Protein AF-A0A4Z2EBH8-F1 (afdb_monomer_lite)

Secondary structure (DSSP, 8-state):
-PPPEEEEEES--SS--HHHHHHHTTTT--SEEEEEEESS--TTHHHHHHHHHHTT--EEEE-SHHHHHHHTTTHHHHHHHHHHHS-----EEPPPEE-TTGGGSS-TTPEE--EE-----

pLDDT: mean 80.27, std 12.06, range [44.44, 93.44]

Foldseek 3Di:
DDQAEDEAEEQADPALVVVVCCVPQPDPLRYAYEYEHEAPDCPHVVSSQSNRVVNQFYYDYHHDPVVCVVVVCVRLQSVCVVVVVPPDFDWDKDPWDDDPVCCVPPPVDDTDIDTDRSDND

Organism: NCBI:txid230148

Structure (mmCIF, N/CA/C/O backbone):
data_AF-A0A4Z2EBH8-F1
#
_entry.id   AF-A0A4Z2EBH8-F1
#
loop_
_atom_site.group_PDB
_atom_site.id
_atom_site.type_symbol
_atom_site.label_atom_id
_atom_site.label_alt_id
_atom_site.label_comp_id
_atom_site.label_asym_id
_atom_site.label_entity_id
_atom_site.label_seq_id
_atom_site.pdbx_PDB_ins_code
_atom_site.Cartn_x
_atom_site.Cartn_y
_atom_site.Cartn_z
_atom_site.occupancy
_atom_site.B_iso_or_equiv
_atom_site.auth_seq_id
_atom_site.auth_comp_id
_atom_site.auth_asym_id
_atom_site.auth_atom_id
_atom_site.pdbx_PDB_model_num
ATOM 1 N N . MET A 1 1 ? 11.383 -1.117 -15.842 1.00 55.16 1 MET A N 1
ATOM 2 C CA . MET A 1 1 ? 10.182 -1.855 -15.377 1.00 55.16 1 MET A CA 1
ATOM 3 C C . MET A 1 1 ? 9.520 -1.021 -14.292 1.00 55.16 1 MET A C 1
ATOM 5 O O . MET A 1 1 ? 1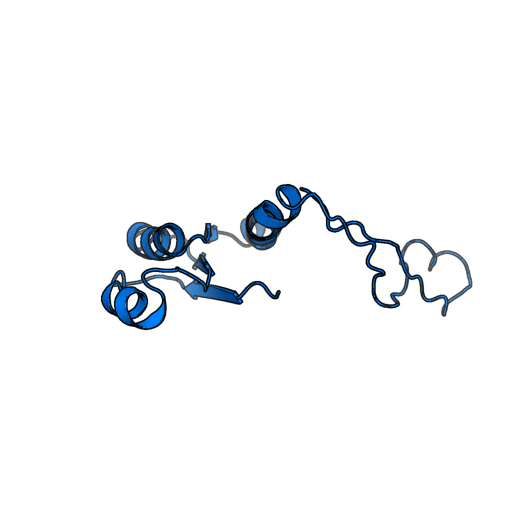0.245 -0.479 -13.471 1.00 55.16 1 MET A O 1
ATOM 9 N N . CYS A 1 2 ? 8.197 -0.857 -14.325 1.00 74.44 2 CYS A N 1
ATOM 10 C CA . CYS A 1 2 ? 7.460 -0.020 -13.372 1.00 74.44 2 CYS A CA 1
ATOM 11 C C . CYS A 1 2 ? 6.841 -0.888 -12.266 1.00 74.44 2 CYS A C 1
ATOM 13 O O . CYS A 1 2 ? 6.346 -1.979 -12.552 1.00 74.44 2 CYS A O 1
ATOM 15 N N . ASN A 1 3 ? 6.865 -0.411 -11.021 1.00 80.94 3 ASN A N 1
ATOM 16 C CA . ASN A 1 3 ? 6.192 -1.071 -9.905 1.00 80.94 3 ASN A CA 1
ATOM 17 C C . ASN A 1 3 ? 4.680 -0.836 -10.017 1.00 80.94 3 ASN A C 1
ATOM 19 O O . ASN A 1 3 ? 4.236 0.309 -10.022 1.00 80.94 3 ASN A O 1
ATOM 23 N N . GLN A 1 4 ? 3.887 -1.906 -10.078 1.00 88.31 4 GLN A N 1
ATOM 24 C CA . GLN A 1 4 ? 2.427 -1.812 -10.030 1.00 88.31 4 GLN A CA 1
ATOM 25 C C . GLN A 1 4 ? 1.956 -1.992 -8.587 1.00 88.31 4 GLN A C 1
ATOM 27 O O . GLN A 1 4 ? 2.284 -2.989 -7.938 1.00 88.31 4 GLN A O 1
ATOM 32 N N . ALA A 1 5 ? 1.199 -1.023 -8.081 1.00 91.38 5 ALA A N 1
ATOM 33 C CA . ALA A 1 5 ? 0.692 -1.041 -6.719 1.00 91.38 5 ALA A CA 1
ATOM 34 C C . ALA A 1 5 ? -0.723 -0.464 -6.632 1.00 91.38 5 ALA A C 1
ATOM 36 O O . ALA A 1 5 ? -1.086 0.429 -7.395 1.00 91.38 5 ALA A O 1
ATOM 37 N N . ILE A 1 6 ? -1.496 -0.972 -5.676 1.00 92.50 6 ILE A N 1
ATOM 38 C CA . ILE A 1 6 ? -2.819 -0.481 -5.294 1.00 92.50 6 ILE A CA 1
ATOM 39 C C . ILE A 1 6 ? -2.741 -0.056 -3.830 1.00 92.50 6 ILE A C 1
ATOM 41 O O . ILE A 1 6 ? -2.230 -0.801 -2.994 1.00 92.50 6 ILE A O 1
ATOM 45 N N . MET A 1 7 ? -3.249 1.136 -3.527 1.00 92.69 7 MET A N 1
ATOM 46 C CA . MET A 1 7 ? -3.388 1.643 -2.162 1.00 92.69 7 MET A CA 1
ATOM 47 C C . MET A 1 7 ? -4.873 1.664 -1.795 1.00 92.69 7 MET A C 1
ATOM 49 O O . MET A 1 7 ? -5.649 2.399 -2.401 1.00 92.69 7 MET A O 1
ATOM 53 N N . LEU A 1 8 ? -5.261 0.836 -0.826 1.00 91.31 8 LEU A N 1
ATOM 54 C CA . LEU A 1 8 ? -6.620 0.727 -0.303 1.00 91.31 8 LEU A CA 1
ATOM 55 C C . LEU A 1 8 ? -6.711 1.469 1.029 1.00 91.31 8 LEU A C 1
ATOM 57 O O . LEU A 1 8 ? -6.028 1.106 1.983 1.00 91.31 8 LEU A O 1
ATOM 61 N N . ILE A 1 9 ? -7.570 2.480 1.096 1.00 91.19 9 ILE A N 1
ATOM 62 C CA . ILE A 1 9 ? -7.836 3.259 2.306 1.00 91.19 9 ILE A CA 1
ATOM 63 C C . ILE A 1 9 ? -9.275 2.976 2.727 1.00 91.19 9 ILE A C 1
ATOM 65 O O . ILE A 1 9 ? -10.197 3.225 1.952 1.00 91.19 9 ILE A O 1
ATOM 69 N N . THR A 1 10 ? -9.469 2.418 3.919 1.00 90.81 10 THR A N 1
ATOM 70 C CA . THR A 1 10 ? -10.786 1.962 4.383 1.00 90.81 10 THR A CA 1
ATOM 71 C C . THR A 1 10 ? -10.891 2.018 5.903 1.00 90.81 10 THR A C 1
ATOM 73 O O . THR A 1 10 ? -9.881 1.930 6.590 1.00 90.81 10 THR A O 1
ATOM 76 N N . ASP A 1 11 ? -12.095 2.164 6.443 1.00 88.81 11 ASP A N 1
ATOM 77 C CA . ASP A 1 11 ? -12.406 2.034 7.870 1.00 88.81 11 ASP A CA 1
ATOM 78 C C . ASP A 1 11 ? -12.781 0.600 8.283 1.00 88.81 11 ASP A C 1
ATOM 80 O O . ASP A 1 11 ? -12.867 0.293 9.474 1.00 88.81 11 ASP A O 1
ATOM 84 N N . GLY A 1 12 ? -12.922 -0.311 7.315 1.00 83.06 12 GLY A N 1
ATOM 85 C CA . GLY A 1 12 ? -13.129 -1.728 7.576 1.00 83.06 12 GLY A CA 1
ATOM 86 C C . GLY A 1 12 ? -13.325 -2.583 6.325 1.00 83.06 12 GLY A C 1
ATOM 87 O O . GLY A 1 12 ? -13.841 -2.139 5.306 1.00 83.06 12 GLY A O 1
ATOM 88 N N . ALA A 1 13 ? -12.949 -3.857 6.424 1.00 81.56 13 ALA A N 1
ATOM 89 C CA . ALA A 1 13 ? -13.211 -4.880 5.417 1.00 81.56 13 ALA A CA 1
ATOM 90 C C . ALA A 1 13 ? -13.980 -6.036 6.065 1.00 81.56 13 ALA A C 1
ATOM 92 O O . ALA A 1 13 ? -13.428 -6.762 6.893 1.00 81.56 13 ALA A O 1
ATOM 93 N N . MET A 1 14 ? -15.257 -6.193 5.702 1.00 79.50 14 MET A N 1
ATOM 94 C CA . MET A 1 14 ? -16.114 -7.254 6.250 1.00 79.50 14 MET A CA 1
ATOM 95 C C . MET A 1 14 ? -15.617 -8.657 5.870 1.00 79.50 14 MET A C 1
ATOM 97 O O . MET A 1 14 ? -15.781 -9.590 6.648 1.00 79.50 14 MET A O 1
ATOM 101 N N . GLU A 1 15 ? -14.952 -8.782 4.719 1.00 84.44 15 GLU A N 1
ATOM 102 C CA . GLU A 1 15 ? -14.409 -10.026 4.169 1.00 84.44 15 GLU A CA 1
ATOM 103 C C . GLU A 1 15 ? -12.954 -9.821 3.708 1.00 84.44 15 GLU A C 1
ATOM 105 O O . GLU A 1 15 ? -12.459 -8.692 3.631 1.00 84.44 15 GLU A O 1
ATOM 110 N N . ASP A 1 16 ? -12.249 -10.916 3.443 1.00 80.88 16 ASP A N 1
ATOM 111 C CA 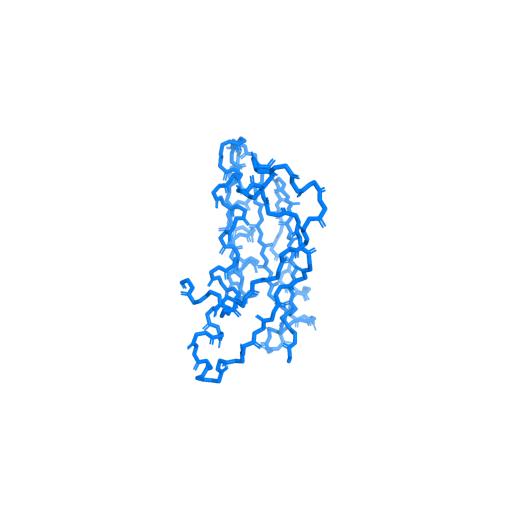. ASP A 1 16 ? -10.851 -10.974 2.995 1.00 80.88 16 ASP A CA 1
ATOM 112 C C . ASP A 1 16 ? -10.692 -10.940 1.462 1.00 80.88 16 ASP A C 1
ATOM 114 O O . ASP A 1 16 ? -9.585 -10.718 0.964 1.00 80.88 16 ASP A O 1
ATOM 118 N N . PHE A 1 17 ? -11.795 -11.078 0.715 1.00 87.69 17 PHE A N 1
ATOM 119 C CA . PHE A 1 17 ? -11.858 -10.992 -0.752 1.00 87.69 17 PHE A CA 1
ATOM 120 C C . PHE A 1 17 ? -10.837 -11.896 -1.471 1.00 87.69 17 PHE A C 1
ATOM 122 O O . PHE A 1 17 ? -10.341 -11.551 -2.548 1.00 87.69 17 PHE A O 1
ATOM 129 N N . GLU A 1 18 ? -10.519 -13.055 -0.888 1.00 88.25 18 GLU A N 1
ATOM 130 C CA . GLU A 1 18 ? -9.498 -13.984 -1.391 1.00 88.25 18 GLU A CA 1
ATOM 131 C C . GLU A 1 18 ? -9.716 -14.361 -2.862 1.00 88.25 18 GLU A C 1
ATOM 133 O O . GLU A 1 18 ? -8.790 -14.250 -3.667 1.00 88.25 18 GLU A O 1
ATOM 138 N N . SER A 1 19 ? -10.955 -14.691 -3.234 1.00 90.75 19 SER A N 1
ATOM 139 C CA . SER A 1 19 ? -11.329 -15.117 -4.590 1.00 90.75 19 SER A CA 1
ATOM 140 C C . SER A 1 19 ? -10.939 -14.113 -5.679 1.00 90.75 19 SER A C 1
ATOM 142 O O . SER A 1 19 ? -10.510 -14.503 -6.763 1.00 90.75 19 SER A O 1
ATOM 144 N N . VAL A 1 20 ? -11.019 -12.812 -5.385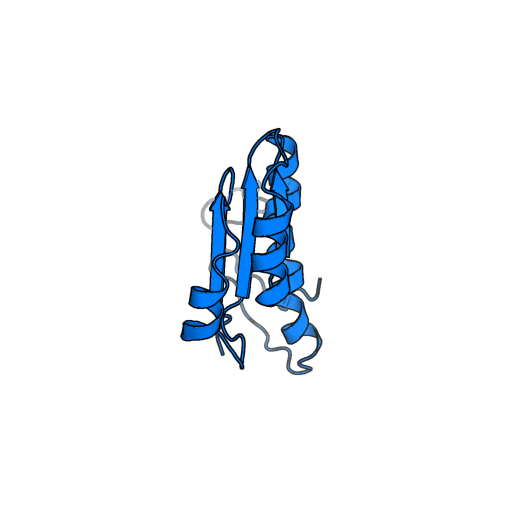 1.00 90.88 20 VAL A N 1
ATOM 145 C CA . VAL A 1 20 ? -10.643 -11.750 -6.329 1.00 90.88 20 VAL A CA 1
ATOM 146 C C . VAL A 1 20 ? -9.127 -11.729 -6.534 1.00 90.88 20 VAL A C 1
ATOM 148 O O . VAL A 1 20 ? -8.639 -11.583 -7.656 1.00 90.88 20 VAL A O 1
ATOM 151 N N . PHE A 1 21 ? -8.348 -11.888 -5.464 1.00 91.31 21 PHE A N 1
ATOM 152 C CA . PHE A 1 21 ? -6.888 -11.898 -5.572 1.00 91.31 21 PHE A CA 1
ATOM 153 C C . PHE A 1 21 ? -6.362 -13.181 -6.217 1.00 91.31 21 PHE A C 1
ATOM 155 O O . PHE A 1 21 ? -5.349 -13.126 -6.924 1.00 91.31 21 PHE A O 1
ATOM 162 N N . GLU A 1 22 ? -7.054 -14.302 -6.020 1.00 90.50 22 GLU A N 1
ATOM 163 C CA . GLU A 1 22 ? -6.766 -15.560 -6.707 1.00 90.50 22 GLU A CA 1
ATOM 164 C C . GLU A 1 22 ? -6.971 -15.454 -8.220 1.00 90.50 22 GLU A C 1
ATOM 166 O O . GLU A 1 22 ? -6.102 -15.883 -8.977 1.00 90.50 22 GLU A O 1
ATOM 171 N N . GLU A 1 23 ? -8.059 -14.825 -8.670 1.00 92.25 23 GLU A N 1
ATOM 172 C CA . GLU A 1 23 ? -8.349 -14.669 -10.099 1.00 92.25 23 GLU A CA 1
ATOM 173 C C . GLU A 1 23 ? -7.375 -13.706 -10.800 1.00 92.25 23 GLU A C 1
ATOM 175 O O . GLU A 1 23 ? -6.884 -14.000 -11.893 1.00 92.25 23 GLU A O 1
ATOM 180 N N . PHE A 1 24 ? -7.076 -12.555 -10.184 1.00 89.69 24 PHE A N 1
ATOM 181 C CA . PHE A 1 24 ? -6.396 -11.456 -10.886 1.00 89.69 24 PHE A CA 1
ATOM 182 C C . PHE A 1 24 ? -4.900 -11.308 -10.585 1.00 89.69 24 PHE A C 1
ATOM 184 O O . PHE A 1 24 ? -4.172 -10.746 -11.409 1.00 89.69 24 PHE A O 1
ATOM 191 N N . ASN A 1 25 ? -4.418 -11.760 -9.422 1.00 90.38 25 ASN A N 1
ATOM 192 C CA . ASN A 1 25 ? -3.035 -11.503 -8.993 1.00 90.38 25 ASN A CA 1
ATOM 193 C C . ASN A 1 25 ? -2.221 -12.777 -8.719 1.00 90.38 25 ASN A C 1
ATOM 195 O O . ASN A 1 25 ? -0.988 -12.723 -8.717 1.00 90.38 25 ASN A O 1
ATOM 199 N N . TRP A 1 26 ? -2.858 -13.925 -8.508 1.00 88.94 26 TRP A N 1
ATOM 200 C CA . TRP A 1 26 ? -2.178 -15.200 -8.275 1.00 88.94 26 TRP A CA 1
ATOM 201 C C . TRP A 1 26 ? -1.778 -15.872 -9.605 1.00 88.94 26 TRP A C 1
ATOM 203 O O . TRP A 1 26 ? -2.489 -15.713 -10.596 1.00 88.94 26 TRP A O 1
ATOM 213 N N . PRO A 1 27 ? -0.647 -16.608 -9.699 1.00 88.25 27 PRO A N 1
ATOM 214 C CA . PRO A 1 27 ? 0.379 -16.896 -8.680 1.00 88.25 27 PRO A CA 1
ATOM 215 C C . PRO A 1 27 ? 1.497 -15.858 -8.553 1.00 88.25 27 PRO A C 1
ATOM 217 O O . PRO A 1 27 ? 2.185 -15.816 -7.532 1.00 88.25 27 PRO A O 1
ATOM 220 N N . GLU A 1 28 ? 1.725 -15.038 -9.579 1.00 87.25 28 GLU A N 1
ATOM 221 C CA . GLU A 1 28 ? 2.935 -14.206 -9.657 1.00 87.25 28 GLU A CA 1
ATOM 222 C C . GLU A 1 28 ? 2.938 -13.042 -8.653 1.00 87.25 28 GLU A C 1
ATOM 224 O O . GLU A 1 28 ? 4.007 -12.588 -8.216 1.00 87.25 28 GLU A O 1
ATOM 229 N N . ARG A 1 29 ? 1.749 -12.578 -8.244 1.00 90.06 29 ARG A N 1
ATOM 230 C CA . ARG A 1 29 ? 1.534 -11.433 -7.346 1.00 90.06 29 ARG A CA 1
ATOM 231 C C . ARG A 1 29 ? 2.305 -10.219 -7.850 1.00 90.06 29 ARG A C 1
ATOM 233 O O . ARG A 1 29 ? 3.221 -9.725 -7.183 1.00 90.06 29 ARG A O 1
ATOM 240 N N . ARG A 1 30 ? 2.005 -9.833 -9.095 1.00 88.12 30 ARG A N 1
ATOM 241 C CA . ARG A 1 30 ? 2.675 -8.735 -9.810 1.00 88.12 30 ARG A CA 1
ATOM 242 C C . ARG A 1 30 ? 2.282 -7.378 -9.238 1.00 88.12 30 ARG A C 1
ATOM 244 O O . ARG A 1 30 ? 3.124 -6.486 -9.171 1.00 88.12 30 ARG A O 1
ATOM 251 N N . VAL A 1 31 ? 1.033 -7.246 -8.796 1.00 91.50 31 VAL A N 1
ATOM 252 C CA . VAL A 1 31 ? 0.512 -6.022 -8.186 1.00 91.50 31 VAL A CA 1
ATOM 253 C C . VAL A 1 31 ? 0.676 -6.099 -6.673 1.00 91.50 31 VAL A C 1
ATOM 255 O O . VAL A 1 31 ? 0.261 -7.078 -6.050 1.00 91.50 31 VAL A O 1
ATOM 258 N N . ARG A 1 32 ? 1.277 -5.065 -6.076 1.00 92.62 32 ARG A N 1
ATOM 259 C CA . ARG A 1 32 ? 1.402 -4.940 -4.616 1.00 92.62 32 ARG A CA 1
ATOM 260 C C . ARG A 1 32 ? 0.192 -4.236 -4.028 1.00 92.62 32 ARG A C 1
ATOM 262 O O . ARG A 1 32 ? -0.221 -3.215 -4.567 1.00 92.62 32 ARG A O 1
ATOM 269 N N . VAL A 1 33 ? -0.350 -4.732 -2.920 1.00 92.62 33 VAL A N 1
ATOM 270 C CA . VAL A 1 33 ? -1.539 -4.129 -2.293 1.00 92.62 33 VAL A CA 1
ATOM 271 C C . VAL A 1 33 ? -1.191 -3.588 -0.916 1.00 92.62 33 VAL A C 1
ATOM 273 O O . VAL A 1 33 ? -0.823 -4.340 -0.019 1.00 92.62 33 VAL A O 1
ATOM 276 N N . PHE A 1 34 ? -1.303 -2.277 -0.756 1.00 93.44 34 PHE A N 1
ATOM 277 C CA . PHE A 1 34 ? -1.095 -1.571 0.501 1.00 93.44 34 PHE A CA 1
ATOM 278 C C . PHE A 1 34 ? -2.448 -1.243 1.117 1.00 93.44 34 PHE A C 1
ATOM 280 O O . PHE A 1 34 ? -3.323 -0.734 0.420 1.00 93.44 34 PHE A O 1
ATOM 287 N N . THR A 1 35 ? -2.628 -1.523 2.403 1.00 92.69 35 THR A N 1
ATOM 288 C CA . THR A 1 35 ? -3.911 -1.318 3.090 1.00 92.69 35 THR A CA 1
ATOM 289 C C . THR A 1 35 ? -3.741 -0.377 4.274 1.00 92.69 35 THR A C 1
ATOM 291 O O . THR A 1 35 ? -2.915 -0.631 5.154 1.00 92.69 35 THR A O 1
ATOM 294 N N . TYR A 1 36 ? -4.561 0.667 4.310 1.00 91.62 36 TYR A N 1
ATOM 295 C CA . TYR A 1 36 ? -4.619 1.676 5.358 1.00 91.62 36 TYR A CA 1
ATOM 296 C C . TYR A 1 36 ? -5.972 1.563 6.051 1.00 91.62 36 TYR A C 1
ATOM 298 O O . TYR A 1 36 ? -6.996 1.927 5.467 1.00 91.62 36 TYR A O 1
ATOM 306 N N . LEU A 1 37 ? -5.973 1.042 7.277 1.00 91.12 37 LEU A N 1
ATOM 307 C CA . LEU A 1 37 ? -7.174 1.004 8.103 1.00 91.12 37 LEU A CA 1
ATOM 308 C C . LEU A 1 37 ? -7.295 2.332 8.856 1.00 91.12 37 LEU A C 1
ATOM 310 O O . LEU A 1 37 ? -6.414 2.656 9.649 1.00 91.12 37 LEU A O 1
ATOM 314 N N . ILE A 1 38 ? -8.354 3.100 8.617 1.00 89.88 38 ILE A N 1
ATOM 315 C CA . ILE A 1 38 ? -8.608 4.381 9.285 1.00 89.88 38 ILE A CA 1
ATOM 316 C C . ILE A 1 38 ? -9.693 4.202 10.336 1.00 89.88 38 ILE A C 1
ATOM 318 O O . ILE A 1 38 ? -10.788 3.745 10.040 1.00 89.88 38 ILE A O 1
ATOM 322 N N . GLY A 1 39 ? -9.430 4.655 11.554 1.00 87.38 39 GLY A N 1
ATOM 323 C CA . GLY A 1 39 ? -10.445 4.700 12.600 1.00 87.38 39 GLY A CA 1
ATOM 324 C C . GLY A 1 39 ? -9.931 4.169 13.921 1.00 87.38 39 GLY A C 1
ATOM 325 O O . GLY A 1 39 ? -8.849 3.603 14.018 1.00 87.38 39 GLY A O 1
ATOM 326 N N . ARG A 1 40 ? -10.713 4.378 14.977 1.00 83.44 40 ARG A N 1
ATOM 327 C CA . ARG A 1 40 ? -10.329 3.968 16.336 1.00 83.44 40 ARG A CA 1
ATOM 328 C C . ARG A 1 40 ? -10.571 2.483 16.593 1.00 83.44 40 ARG A C 1
ATOM 330 O O . ARG A 1 40 ? -9.976 1.921 17.506 1.00 83.44 40 ARG A O 1
ATOM 337 N N . GLU A 1 41 ? -11.445 1.864 15.808 1.00 82.75 41 GLU A N 1
ATOM 338 C CA . GLU A 1 41 ? -11.778 0.452 15.941 1.00 82.75 41 GLU A CA 1
ATOM 339 C C . GLU A 1 41 ? -10.898 -0.408 15.030 1.00 82.75 41 GLU A C 1
ATOM 341 O O . GLU A 1 41 ? -10.648 -0.071 13.877 1.00 82.75 41 GLU A O 1
ATOM 346 N N . MET A 1 42 ? -10.424 -1.535 15.565 1.00 83.12 42 MET A N 1
ATOM 347 C CA . MET A 1 42 ? -9.554 -2.495 14.867 1.00 83.12 42 MET A CA 1
ATOM 348 C C . MET A 1 42 ? -10.272 -3.814 14.562 1.00 83.12 42 MET A C 1
ATOM 350 O O . MET A 1 42 ? -9.635 -4.839 14.326 1.00 83.12 42 MET A O 1
ATOM 354 N N . THR A 1 43 ? -11.603 -3.808 14.573 1.00 84.31 43 THR A N 1
ATOM 355 C CA . THR A 1 43 ? -12.444 -4.993 14.342 1.00 84.31 43 THR A CA 1
ATOM 356 C C . THR A 1 43 ? -12.132 -5.676 13.008 1.00 84.31 43 THR A C 1
ATOM 358 O O . THR A 1 43 ? -12.144 -6.901 12.929 1.00 84.31 43 THR A O 1
ATOM 361 N N . PHE A 1 44 ? -11.743 -4.902 11.994 1.00 84.69 44 PHE A N 1
ATOM 362 C CA . PHE A 1 44 ? -11.424 -5.385 10.647 1.00 84.69 44 PHE A CA 1
ATOM 363 C C . PHE A 1 44 ? -9.921 -5.388 10.314 1.00 84.69 44 PHE A C 1
ATOM 365 O O . PHE A 1 44 ? -9.532 -5.556 9.151 1.00 84.69 44 PHE A O 1
ATOM 372 N N . ALA A 1 45 ? -9.058 -5.207 11.319 1.00 88.00 45 ALA A N 1
ATOM 373 C CA . ALA A 1 45 ? -7.605 -5.172 11.140 1.00 88.00 45 ALA A CA 1
ATOM 374 C C . ALA A 1 45 ? -7.053 -6.492 10.597 1.00 88.00 45 ALA A C 1
ATOM 376 O O . ALA A 1 45 ? -6.106 -6.499 9.816 1.00 88.00 45 ALA A O 1
ATOM 377 N N . GLN A 1 46 ? -7.655 -7.619 10.980 1.00 90.88 46 GLN A N 1
ATOM 378 C CA . GLN A 1 46 ? -7.181 -8.929 10.549 1.00 90.88 46 GLN A CA 1
ATOM 379 C C . GLN A 1 46 ? -7.364 -9.133 9.038 1.00 90.88 46 GLN A C 1
ATOM 381 O O . GLN A 1 46 ? -6.423 -9.551 8.364 1.00 90.88 46 GLN A O 1
ATOM 386 N N . ASN A 1 47 ? -8.534 -8.781 8.501 1.00 90.44 47 ASN A N 1
ATOM 387 C CA . ASN A 1 47 ? -8.866 -8.970 7.087 1.00 90.44 47 ASN A CA 1
ATOM 388 C C . ASN A 1 47 ? -8.030 -8.038 6.203 1.00 90.44 47 ASN A C 1
ATOM 390 O O . ASN A 1 47 ? -7.389 -8.472 5.248 1.00 90.44 47 ASN A O 1
ATOM 394 N N . THR A 1 48 ? -7.952 -6.758 6.571 1.00 90.81 48 THR A N 1
ATOM 395 C CA . THR A 1 48 ? -7.125 -5.772 5.853 1.00 90.81 48 THR A CA 1
ATOM 396 C C . THR A 1 48 ? -5.641 -6.137 5.885 1.00 90.81 48 THR A C 1
ATOM 398 O O . THR A 1 48 ? -4.967 -6.087 4.855 1.00 90.81 48 THR A O 1
ATOM 401 N N . LYS A 1 49 ? -5.132 -6.605 7.030 1.00 92.19 49 LYS A N 1
ATOM 402 C CA . LYS A 1 49 ? -3.760 -7.112 7.138 1.00 92.19 49 LYS A CA 1
ATOM 403 C C . LYS A 1 49 ? -3.521 -8.332 6.251 1.00 92.19 49 LYS A C 1
ATOM 405 O O . LYS A 1 49 ? -2.472 -8.414 5.610 1.00 92.19 49 LYS A O 1
ATOM 410 N N . TRP A 1 50 ? -4.472 -9.263 6.194 1.00 91.94 50 TRP A N 1
ATOM 411 C CA . TRP A 1 50 ? -4.368 -10.446 5.342 1.00 91.94 50 TRP A CA 1
ATOM 412 C C . TRP A 1 50 ? -4.228 -10.064 3.862 1.00 91.94 50 TRP A C 1
ATOM 414 O O . TRP A 1 50 ? -3.307 -10.542 3.192 1.00 91.94 50 TRP A O 1
ATOM 424 N N . ILE A 1 51 ? -5.042 -9.111 3.392 1.00 92.44 51 ILE A N 1
ATOM 425 C CA . ILE A 1 51 ? -4.998 -8.593 2.016 1.00 92.44 51 ILE A CA 1
ATOM 426 C C . ILE A 1 51 ? -3.603 -8.050 1.668 1.00 92.44 51 ILE A C 1
ATOM 428 O O . ILE A 1 51 ? -3.038 -8.410 0.630 1.00 92.44 51 ILE A O 1
ATOM 432 N N . ALA A 1 52 ? -3.010 -7.222 2.534 1.00 92.44 52 ALA A N 1
ATOM 433 C CA . ALA A 1 52 ? -1.679 -6.667 2.285 1.00 92.44 52 ALA A CA 1
ATOM 434 C C . ALA A 1 52 ? -0.570 -7.729 2.327 1.00 92.44 52 ALA A C 1
ATOM 436 O O . ALA A 1 52 ? 0.301 -7.764 1.448 1.00 92.44 52 ALA A O 1
ATOM 437 N N . CYS A 1 53 ? -0.598 -8.615 3.327 1.00 91.38 53 CYS A N 1
ATOM 438 C CA . CYS A 1 53 ? 0.418 -9.652 3.495 1.00 91.38 53 CYS A CA 1
ATOM 439 C C . CYS A 1 53 ? 0.432 -10.641 2.323 1.00 91.38 53 CYS A C 1
ATOM 441 O O . CYS A 1 53 ? 1.510 -10.997 1.837 1.00 91.38 53 CYS A O 1
ATOM 443 N N . ASN A 1 54 ? -0.737 -11.056 1.827 1.00 92.62 54 ASN A N 1
ATOM 444 C CA . ASN A 1 54 ? -0.802 -12.033 0.742 1.00 92.62 54 ASN A CA 1
ATOM 445 C C . ASN A 1 54 ? -0.321 -11.446 -0.602 1.00 92.62 54 ASN A C 1
ATOM 447 O O . ASN A 1 54 ? 0.236 -12.164 -1.434 1.00 92.62 54 ASN A O 1
ATOM 451 N N . ASN A 1 55 ? -0.425 -10.126 -0.779 1.00 92.38 55 ASN A N 1
ATOM 452 C CA . ASN A 1 55 ? -0.091 -9.418 -2.016 1.00 92.38 55 ASN A CA 1
ATOM 453 C C . ASN A 1 55 ? 1.240 -8.637 -1.961 1.00 92.38 55 ASN A C 1
ATOM 455 O O . ASN A 1 55 ? 1.392 -7.636 -2.658 1.00 92.38 55 ASN A O 1
ATOM 459 N N . LYS A 1 56 ? 2.227 -9.065 -1.156 1.00 90.56 56 LYS A N 1
ATOM 460 C CA . LYS A 1 56 ? 3.571 -8.434 -1.072 1.00 90.56 56 LYS A CA 1
ATOM 461 C C . LYS A 1 56 ? 3.540 -6.916 -0.781 1.00 90.56 56 LYS A C 1
ATOM 463 O O . LYS A 1 56 ? 4.416 -6.182 -1.250 1.00 90.56 56 LYS A O 1
ATOM 468 N N . GLY A 1 57 ? 2.529 -6.439 -0.060 1.00 91.38 57 GLY A N 1
ATOM 469 C CA . GLY A 1 57 ? 2.401 -5.035 0.320 1.00 91.38 57 GLY A CA 1
ATOM 470 C C . GLY A 1 57 ? 2.650 -4.797 1.805 1.00 91.38 57 GLY A C 1
ATOM 471 O O . GLY A 1 57 ? 3.420 -5.520 2.439 1.00 91.38 57 GLY A O 1
ATOM 472 N N . PHE A 1 58 ? 2.019 -3.757 2.347 1.00 91.81 58 PHE A N 1
ATOM 473 C CA . PHE A 1 58 ? 2.160 -3.350 3.745 1.00 91.81 58 PHE A CA 1
ATOM 474 C C . PHE A 1 58 ? 0.828 -2.873 4.320 1.00 91.81 58 PHE A C 1
ATOM 476 O O . PHE A 1 58 ? 0.007 -2.290 3.610 1.00 91.81 58 PHE A O 1
ATOM 483 N N . TYR A 1 59 ? 0.631 -3.163 5.603 1.00 91.62 59 TYR A N 1
ATOM 484 C CA . TYR A 1 59 ? -0.553 -2.800 6.369 1.00 91.62 59 TYR A CA 1
ATOM 485 C C . TYR A 1 59 ? -0.178 -1.745 7.401 1.00 91.62 59 TYR A C 1
ATOM 487 O O . TYR A 1 59 ? 0.784 -1.936 8.147 1.00 91.62 59 TYR A O 1
ATOM 495 N N . THR A 1 60 ? -0.972 -0.683 7.487 1.00 90.56 60 THR A N 1
ATOM 496 C CA . THR A 1 60 ? -0.883 0.285 8.579 1.00 90.56 60 THR A CA 1
ATOM 497 C C . THR A 1 60 ? -2.268 0.661 9.089 1.00 90.56 60 THR A C 1
ATOM 499 O O . THR A 1 60 ? -3.262 0.628 8.357 1.00 90.56 60 THR A O 1
ATOM 502 N N . HIS A 1 61 ? -2.321 1.007 10.369 1.00 89.88 61 HIS A N 1
ATOM 503 C CA . HIS A 1 61 ? -3.518 1.468 11.051 1.00 89.88 61 HIS A CA 1
ATOM 504 C C . HIS A 1 61 ? -3.328 2.924 11.450 1.00 89.88 61 HIS A C 1
ATOM 506 O O . HIS A 1 61 ? -2.359 3.273 12.118 1.00 89.88 61 HIS A O 1
ATOM 512 N N . ILE A 1 62 ? -4.263 3.767 11.035 1.00 89.50 62 ILE A N 1
ATOM 513 C CA . ILE A 1 62 ? -4.256 5.200 11.289 1.00 89.50 62 ILE A CA 1
ATOM 514 C C . ILE A 1 62 ? -5.419 5.499 12.232 1.00 89.50 62 ILE A C 1
ATOM 516 O O . ILE A 1 62 ? -6.583 5.561 11.826 1.00 89.50 62 ILE A O 1
ATOM 520 N N . SER A 1 63 ? -5.094 5.694 13.509 1.00 86.31 63 SER A N 1
ATOM 521 C CA . SER A 1 63 ? -6.074 6.067 14.535 1.00 86.31 63 SER A CA 1
ATOM 522 C C . SER A 1 63 ? -6.235 7.579 14.653 1.00 86.31 63 SER A C 1
ATOM 524 O O . SER A 1 63 ? -7.327 8.076 14.950 1.00 86.31 63 SER A O 1
ATOM 526 N N . THR A 1 64 ? -5.141 8.318 14.460 1.00 84.06 64 THR A N 1
ATOM 527 C CA . THR A 1 64 ? -5.073 9.762 14.685 1.00 84.06 64 THR A CA 1
ATOM 528 C C . THR A 1 64 ? -4.406 10.492 13.521 1.00 84.06 64 THR A C 1
ATOM 530 O O . THR A 1 64 ? -3.704 9.900 12.707 1.00 84.06 64 THR A O 1
ATOM 533 N N . LEU A 1 65 ? -4.612 11.811 13.443 1.00 78.12 65 LEU A N 1
ATOM 534 C CA . LEU A 1 65 ? -3.988 12.647 12.412 1.00 78.12 65 LEU A CA 1
ATOM 535 C C . LEU A 1 65 ? -2.456 12.700 12.546 1.00 78.12 65 LEU A C 1
ATOM 537 O O . LEU A 1 65 ? -1.768 12.869 11.545 1.00 78.12 65 LEU A O 1
ATOM 541 N N . ALA A 1 66 ? -1.929 12.539 13.763 1.00 78.06 66 ALA A N 1
ATOM 542 C CA . ALA A 1 66 ? -0.489 12.489 14.004 1.00 78.06 66 ALA A CA 1
ATOM 543 C C . ALA A 1 66 ? 0.146 11.250 13.350 1.00 78.06 66 ALA A C 1
ATOM 545 O O . ALA A 1 66 ? 1.197 11.356 12.726 1.00 78.06 66 ALA A O 1
ATOM 546 N N . ASP A 1 67 ? -0.553 10.112 13.385 1.00 76.31 67 ASP A N 1
ATOM 547 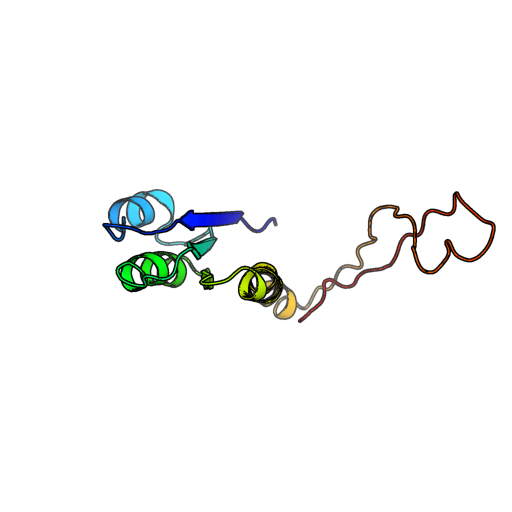C CA . ASP A 1 67 ? -0.075 8.850 12.810 1.00 76.31 67 ASP A CA 1
ATOM 548 C C . ASP A 1 67 ? 0.072 8.919 11.281 1.00 76.31 67 ASP A C 1
ATOM 550 O O . ASP A 1 67 ? 0.847 8.164 10.698 1.00 76.31 67 ASP A O 1
ATOM 554 N N . VAL A 1 68 ? -0.653 9.822 10.610 1.00 79.19 68 VAL A N 1
ATOM 555 C CA . VAL A 1 68 ? -0.634 9.957 9.145 1.00 79.19 68 VAL A CA 1
ATOM 556 C C . VAL A 1 68 ? 0.754 10.349 8.636 1.00 79.19 68 VAL A C 1
ATOM 558 O O . VAL A 1 68 ? 1.209 9.799 7.635 1.00 79.19 68 VAL A O 1
ATOM 561 N N . GLN A 1 69 ? 1.431 11.289 9.302 1.00 72.69 69 GLN A N 1
ATOM 562 C CA . GLN A 1 69 ? 2.693 11.848 8.800 1.00 72.69 69 GLN A CA 1
ATOM 563 C C . GLN A 1 69 ? 3.812 10.804 8.743 1.00 72.69 69 GLN A C 1
ATOM 565 O O . GLN A 1 69 ? 4.612 10.823 7.810 1.00 72.69 69 GLN A O 1
ATOM 570 N N . GLU A 1 70 ? 3.836 9.878 9.699 1.00 69.81 70 GLU A N 1
ATOM 571 C CA . GLU A 1 70 ? 4.845 8.819 9.769 1.00 69.81 70 GLU A CA 1
ATOM 572 C C . GLU A 1 70 ? 4.427 7.601 8.932 1.00 69.81 70 GLU A C 1
ATOM 574 O O . GLU A 1 70 ? 5.197 7.112 8.107 1.00 69.81 70 GLU A O 1
ATOM 579 N N . ASN A 1 71 ? 3.171 7.155 9.040 1.00 72.25 71 ASN A N 1
ATOM 580 C CA . ASN A 1 71 ? 2.732 5.902 8.418 1.00 72.25 71 ASN A CA 1
ATOM 581 C C . ASN A 1 71 ? 2.498 5.986 6.903 1.00 72.25 71 ASN A C 1
ATOM 583 O O . ASN A 1 71 ? 2.545 4.962 6.216 1.00 72.25 71 ASN A O 1
ATOM 587 N N . VAL A 1 72 ? 2.231 7.177 6.354 1.00 74.81 72 VAL A N 1
ATOM 588 C CA . VAL A 1 72 ? 1.998 7.325 4.908 1.00 74.81 72 VAL A CA 1
ATOM 589 C C . VAL A 1 72 ? 3.292 7.184 4.112 1.00 74.81 72 VAL A C 1
ATOM 591 O O . VAL A 1 72 ? 3.222 6.780 2.960 1.00 74.81 72 VAL A O 1
ATOM 594 N N . MET A 1 73 ? 4.467 7.441 4.689 1.00 73.75 73 MET A N 1
ATOM 595 C CA . MET A 1 73 ? 5.734 7.360 3.946 1.00 73.75 73 MET A CA 1
ATOM 596 C C . MET A 1 73 ? 6.340 5.948 3.910 1.00 73.75 73 MET A C 1
ATOM 598 O O . MET A 1 73 ? 7.183 5.661 3.060 1.00 73.75 73 MET A O 1
ATOM 602 N N . GLU A 1 74 ? 5.859 5.032 4.750 1.00 77.56 74 GLU A N 1
ATOM 603 C CA . GLU A 1 74 ? 6.430 3.688 4.921 1.00 77.56 74 GLU A CA 1
ATOM 604 C C . GLU A 1 74 ? 6.353 2.794 3.669 1.00 77.56 74 GLU A C 1
ATOM 606 O O . GLU A 1 74 ? 7.186 1.903 3.474 1.00 77.56 74 GLU A O 1
ATOM 611 N N . TYR A 1 75 ? 5.407 3.039 2.751 1.00 79.44 75 TYR A N 1
ATOM 612 C CA . TYR A 1 75 ? 5.323 2.252 1.510 1.00 79.44 75 TYR A CA 1
ATOM 613 C C . TYR A 1 75 ? 6.594 2.380 0.652 1.00 79.44 75 TYR A C 1
ATOM 615 O O . TYR A 1 75 ? 6.929 1.449 -0.092 1.00 79.44 75 TYR A O 1
ATOM 623 N N . LEU A 1 76 ? 7.332 3.493 0.776 1.00 81.44 76 LEU A N 1
ATOM 624 C CA . LEU A 1 76 ? 8.586 3.711 0.056 1.00 81.44 76 LEU A CA 1
ATOM 625 C C . LEU A 1 76 ? 9.642 2.672 0.434 1.00 81.44 76 LEU A C 1
ATOM 627 O O . LEU A 1 76 ? 10.285 2.134 -0.466 1.00 81.44 76 LEU A O 1
ATOM 631 N N . HIS A 1 77 ? 9.758 2.303 1.714 1.00 80.94 77 HIS A N 1
ATOM 632 C CA . HIS A 1 77 ? 10.694 1.263 2.164 1.00 80.94 77 HIS A CA 1
ATOM 633 C C . HIS A 1 77 ? 10.386 -0.106 1.553 1.00 80.94 77 HIS A C 1
ATOM 635 O O . HIS A 1 77 ? 11.272 -0.933 1.347 1.00 80.94 77 HIS A O 1
ATOM 641 N N . VAL A 1 78 ? 9.119 -0.385 1.252 1.00 82.31 78 VAL A N 1
ATOM 642 C CA . VAL A 1 78 ? 8.709 -1.650 0.628 1.00 82.31 78 VAL A CA 1
ATOM 643 C C . VAL A 1 78 ? 8.995 -1.632 -0.870 1.00 82.31 78 VAL A C 1
ATOM 645 O O . VAL A 1 78 ? 9.447 -2.636 -1.436 1.00 82.31 78 VAL A O 1
ATOM 648 N N . LEU A 1 79 ? 8.751 -0.498 -1.527 1.00 82.88 79 LEU A N 1
ATOM 649 C CA . LEU A 1 79 ? 9.049 -0.314 -2.947 1.00 82.88 79 LEU A CA 1
ATOM 650 C C . LEU A 1 79 ? 10.552 -0.229 -3.234 1.00 82.88 79 LEU A C 1
ATOM 652 O O . LEU A 1 79 ? 10.963 -0.654 -4.314 1.00 82.88 79 LEU A O 1
ATOM 656 N N . SER A 1 80 ? 11.364 0.245 -2.287 1.00 79.00 80 SER A N 1
ATOM 657 C CA . SER A 1 80 ? 12.817 0.363 -2.449 1.00 79.00 80 SER A CA 1
ATOM 658 C C . SER A 1 80 ? 13.546 -0.985 -2.385 1.00 79.00 80 SER A C 1
ATOM 660 O O . SER A 1 80 ? 14.564 -1.142 -3.055 1.00 79.00 80 SER A O 1
ATOM 662 N N . ARG A 1 81 ? 13.029 -2.003 -1.673 1.00 83.06 81 ARG A N 1
ATOM 663 C CA . ARG A 1 81 ? 13.740 -3.292 -1.459 1.00 83.06 81 ARG A CA 1
ATOM 664 C C . ARG A 1 81 ? 14.300 -3.956 -2.728 1.00 83.06 81 ARG A C 1
ATOM 666 O O . ARG A 1 81 ? 15.463 -4.350 -2.716 1.00 83.06 81 ARG A O 1
ATOM 673 N N . PRO A 1 82 ? 13.537 -4.104 -3.832 1.00 77.69 82 PRO A N 1
ATOM 674 C CA . PRO A 1 82 ? 14.065 -4.707 -5.056 1.00 77.69 82 PRO A CA 1
ATOM 675 C C . PRO A 1 82 ? 15.136 -3.844 -5.721 1.00 77.69 82 PRO A C 1
ATOM 677 O O . PRO A 1 82 ? 15.979 -4.373 -6.438 1.00 77.69 82 PRO A O 1
ATOM 680 N N . MET A 1 83 ? 15.099 -2.528 -5.496 1.00 74.81 83 MET A N 1
ATOM 681 C CA . MET A 1 83 ? 16.077 -1.602 -6.053 1.00 74.81 83 MET A CA 1
ATOM 682 C C . MET A 1 83 ? 17.414 -1.701 -5.336 1.00 74.81 83 MET A C 1
ATOM 684 O O . MET A 1 83 ? 18.431 -1.656 -6.007 1.00 74.81 83 MET A O 1
ATOM 688 N N . VAL A 1 84 ? 17.414 -1.956 -4.024 1.00 70.12 84 VAL A N 1
ATOM 689 C CA . VAL A 1 84 ? 18.646 -2.215 -3.257 1.00 70.12 84 VAL A CA 1
ATOM 690 C C . VAL A 1 84 ? 19.318 -3.530 -3.675 1.00 70.12 84 VAL A C 1
ATOM 692 O O . VAL A 1 84 ? 20.540 -3.630 -3.697 1.00 70.12 84 VAL A O 1
ATOM 695 N N . ILE A 1 85 ? 18.533 -4.556 -4.021 1.00 69.81 85 ILE A N 1
ATOM 696 C CA . ILE A 1 85 ? 19.067 -5.857 -4.466 1.00 69.81 85 ILE A CA 1
ATOM 697 C C . ILE A 1 85 ? 19.647 -5.757 -5.885 1.00 69.81 85 ILE A C 1
ATOM 699 O O . ILE A 1 85 ? 20.600 -6.464 -6.229 1.00 69.81 85 ILE A O 1
ATOM 703 N N . ASN A 1 86 ? 19.078 -4.891 -6.725 1.00 68.06 86 ASN A N 1
ATOM 704 C CA . ASN A 1 86 ? 19.574 -4.681 -8.072 1.00 68.06 86 ASN A CA 1
ATOM 705 C C . ASN A 1 86 ? 20.841 -3.815 -8.023 1.00 68.06 86 ASN A C 1
ATOM 707 O O . ASN A 1 86 ? 20.791 -2.638 -7.697 1.00 68.06 86 ASN A O 1
ATOM 711 N N . HIS A 1 87 ? 21.995 -4.391 -8.357 1.00 65.06 87 HIS A N 1
ATOM 712 C CA . HIS A 1 87 ? 23.286 -3.703 -8.223 1.00 65.06 87 HIS A CA 1
ATOM 713 C C . HIS A 1 87 ? 23.503 -2.603 -9.284 1.00 65.06 87 HIS A C 1
ATOM 715 O O . HIS A 1 87 ? 24.473 -1.846 -9.197 1.00 65.06 87 HIS A O 1
ATOM 721 N N . ASN A 1 88 ? 22.599 -2.486 -10.263 1.00 66.44 88 ASN A N 1
ATOM 722 C CA . ASN A 1 88 ? 22.618 -1.436 -11.278 1.00 66.44 88 ASN A CA 1
ATOM 723 C C . ASN A 1 88 ? 21.908 -0.184 -10.755 1.00 66.44 88 ASN A C 1
ATOM 725 O O . ASN A 1 88 ? 20.680 -0.089 -10.792 1.00 66.44 88 ASN A O 1
ATOM 729 N N . HIS A 1 89 ? 22.701 0.771 -10.278 1.00 70.38 89 HIS A N 1
ATOM 730 C CA . HIS A 1 89 ? 22.221 2.070 -9.826 1.00 70.38 89 HIS A CA 1
ATOM 731 C C . HIS A 1 89 ? 22.381 3.087 -10.955 1.00 70.38 89 HIS A C 1
ATOM 733 O O . HIS A 1 89 ? 23.475 3.602 -11.187 1.00 70.38 89 HIS A O 1
ATOM 739 N N . ASP A 1 90 ? 21.288 3.374 -11.656 1.00 69.69 90 ASP A N 1
ATOM 740 C CA . ASP A 1 90 ? 21.263 4.446 -12.647 1.00 69.69 90 ASP A CA 1
ATOM 741 C C . ASP A 1 90 ? 21.162 5.807 -11.943 1.00 69.69 90 ASP A C 1
ATOM 743 O O . ASP A 1 90 ? 20.413 5.979 -10.977 1.00 69.69 90 ASP A O 1
ATOM 747 N N . ILE A 1 91 ? 21.924 6.792 -12.425 1.00 75.88 91 ILE A N 1
ATOM 748 C CA . ILE A 1 91 ? 21.838 8.173 -11.936 1.00 75.88 91 ILE A CA 1
ATOM 749 C C . ILE A 1 91 ? 20.611 8.823 -12.574 1.00 75.88 91 ILE A C 1
ATOM 751 O O . ILE A 1 91 ? 20.543 8.953 -13.797 1.00 75.88 91 ILE A O 1
ATOM 755 N N . ILE A 1 92 ? 19.665 9.266 -11.744 1.00 78.94 92 ILE A N 1
ATOM 756 C CA . ILE A 1 92 ? 18.442 9.943 -12.183 1.00 78.94 92 ILE A CA 1
ATOM 757 C C . ILE A 1 92 ? 18.492 11.402 -11.713 1.00 78.94 92 ILE A C 1
ATOM 759 O O . ILE A 1 92 ? 18.934 11.705 -10.604 1.00 78.94 92 ILE A O 1
ATOM 763 N N . TRP A 1 93 ? 18.050 12.324 -12.564 1.00 82.25 93 TRP A N 1
ATOM 764 C CA . TRP A 1 93 ? 17.916 13.741 -12.224 1.00 82.25 93 TRP A CA 1
ATOM 765 C C . TRP A 1 93 ? 16.471 14.044 -11.836 1.00 82.25 93 TRP A C 1
ATOM 767 O O . TRP A 1 93 ? 15.547 13.575 -12.500 1.00 82.25 93 TRP A O 1
ATOM 777 N N . THR A 1 94 ? 16.271 14.810 -10.761 1.00 83.81 94 THR A N 1
ATOM 778 C CA . THR A 1 94 ? 14.934 15.296 -10.392 1.00 83.81 94 THR A CA 1
ATOM 779 C C . THR A 1 94 ? 14.404 16.254 -11.450 1.00 83.81 94 THR A C 1
ATOM 781 O O . THR A 1 94 ? 15.179 16.848 -12.193 1.00 83.81 94 THR A O 1
ATOM 784 N N . GLU A 1 95 ? 13.094 16.476 -11.478 1.00 83.44 95 GLU A N 1
ATOM 785 C CA . GLU A 1 95 ? 12.534 17.605 -12.221 1.00 83.44 95 GLU A CA 1
ATOM 786 C C . GLU A 1 95 ? 12.977 18.942 -11.605 1.00 83.44 95 GLU A C 1
ATOM 788 O O . GLU A 1 95 ? 13.449 19.003 -10.463 1.00 83.44 95 GLU A O 1
ATOM 793 N N . ALA A 1 96 ? 12.845 20.014 -12.385 1.00 85.31 96 ALA A N 1
ATOM 794 C CA . ALA A 1 96 ? 13.191 21.362 -11.957 1.00 85.31 96 ALA A CA 1
ATOM 795 C C . ALA A 1 96 ? 12.265 21.784 -10.813 1.00 85.31 96 ALA A C 1
ATOM 797 O O . ALA A 1 96 ? 11.048 21.822 -10.995 1.00 85.31 96 ALA A O 1
ATOM 798 N N . TYR A 1 97 ? 12.818 22.148 -9.658 1.00 83.56 97 TYR A N 1
ATOM 799 C CA . TYR A 1 97 ? 12.021 22.665 -8.547 1.00 83.56 97 TYR A CA 1
ATOM 800 C C . TYR A 1 97 ? 12.654 23.920 -7.940 1.00 83.56 97 TYR A C 1
ATOM 802 O O . TYR A 1 97 ? 13.854 24.170 -8.073 1.00 83.56 97 TYR A O 1
ATOM 810 N N . MET A 1 98 ? 11.830 24.740 -7.287 1.00 83.06 98 MET A N 1
ATOM 811 C CA . MET A 1 98 ? 12.292 25.942 -6.596 1.00 83.06 98 MET A CA 1
ATOM 812 C C . MET A 1 98 ? 12.865 25.548 -5.234 1.00 83.06 98 MET A C 1
ATOM 814 O O . MET A 1 98 ? 12.134 25.077 -4.361 1.00 83.06 98 MET A O 1
ATOM 818 N N . ASP A 1 99 ? 14.174 25.714 -5.056 1.00 74.12 99 ASP A N 1
ATOM 819 C CA . ASP A 1 99 ? 14.823 25.360 -3.796 1.00 74.12 99 ASP A CA 1
ATOM 820 C C . ASP A 1 99 ? 14.516 26.422 -2.725 1.00 74.12 99 ASP A C 1
ATOM 822 O O . ASP A 1 99 ? 14.917 27.584 -2.834 1.00 74.12 99 ASP A O 1
ATOM 826 N N . THR A 1 100 ? 13.790 26.018 -1.680 1.00 70.00 100 THR A N 1
ATOM 827 C CA . THR A 1 100 ? 13.372 26.890 -0.570 1.00 70.00 100 THR A CA 1
ATOM 828 C C . THR A 1 100 ? 14.552 27.398 0.259 1.00 70.00 100 THR A C 1
ATOM 830 O O . THR A 1 100 ? 14.440 28.416 0.944 1.00 70.00 100 THR A O 1
ATOM 833 N N . VAL A 1 101 ? 15.712 26.740 0.171 1.00 67.19 101 VAL A N 1
ATOM 834 C CA . VAL A 1 101 ? 16.948 27.193 0.824 1.00 67.19 101 VAL A CA 1
ATOM 835 C C . VAL A 1 101 ? 17.592 28.346 0.040 1.00 67.19 101 VAL A C 1
ATOM 837 O O . VAL A 1 101 ? 18.205 29.234 0.629 1.00 67.19 101 VAL A O 1
ATOM 840 N N . VAL A 1 102 ? 17.410 28.376 -1.285 1.00 59.22 102 VAL A N 1
ATOM 841 C CA . VAL A 1 102 ? 17.972 29.404 -2.182 1.00 59.22 102 VAL A CA 1
ATOM 842 C C . VAL A 1 102 ? 17.067 30.639 -2.264 1.00 59.22 102 VAL A C 1
ATOM 844 O O . VAL A 1 102 ? 17.562 31.740 -2.492 1.00 59.22 102 VAL A O 1
ATOM 847 N N . SER A 1 103 ? 15.767 30.506 -1.967 1.00 53.94 103 SER A N 1
ATOM 848 C CA . SER A 1 103 ? 14.806 31.625 -1.970 1.00 53.94 103 SER A CA 1
ATOM 849 C C . SER A 1 103 ? 15.064 32.728 -0.928 1.00 53.94 103 SER A C 1
ATOM 851 O O . SER A 1 103 ? 14.394 33.758 -0.959 1.00 53.94 103 SER A O 1
ATOM 853 N N . GLY A 1 104 ? 16.025 32.541 -0.014 1.00 56.47 104 GLY A N 1
ATOM 854 C CA . GLY A 1 104 ? 16.489 33.586 0.909 1.00 56.47 104 GLY A CA 1
ATOM 855 C C . GLY A 1 104 ? 17.513 34.558 0.303 1.00 56.47 104 GLY A C 1
ATOM 856 O O . GLY A 1 104 ? 17.735 35.633 0.858 1.00 56.47 104 GLY A O 1
ATOM 857 N N . GLN A 1 105 ? 18.129 34.211 -0.832 1.00 55.69 105 GLN A N 1
ATOM 858 C CA . GLN A 1 105 ? 18.919 35.138 -1.642 1.00 55.69 105 GLN A CA 1
ATOM 859 C C . GLN A 1 105 ? 18.042 35.643 -2.788 1.00 55.69 105 GLN A C 1
ATOM 861 O O . GLN A 1 105 ? 17.243 34.889 -3.328 1.00 55.69 105 GLN A O 1
ATOM 866 N N . SER A 1 106 ? 18.172 36.922 -3.141 1.00 53.41 106 SER A N 1
ATOM 867 C CA . SER A 1 106 ? 17.359 37.687 -4.101 1.00 53.41 106 SER A CA 1
ATOM 868 C C . SER A 1 106 ? 17.395 37.182 -5.562 1.00 53.41 106 SER A C 1
ATOM 870 O O . SER A 1 106 ? 17.647 37.950 -6.488 1.00 53.41 106 SER A O 1
ATOM 872 N N . GLN A 1 107 ? 17.157 35.893 -5.789 1.00 57.03 107 GLN A N 1
ATOM 873 C CA . GLN A 1 107 ? 17.085 35.218 -7.080 1.00 57.03 107 GLN A CA 1
ATOM 874 C C . GLN A 1 107 ? 15.792 34.397 -7.119 1.00 57.03 107 GLN A C 1
ATOM 876 O O . GLN A 1 107 ? 15.782 33.176 -7.001 1.00 57.03 107 GLN A O 1
ATOM 881 N N . SER A 1 108 ? 14.670 35.095 -7.284 1.00 56.03 108 SER A N 1
ATOM 882 C CA . SER A 1 108 ? 13.308 34.550 -7.207 1.00 56.03 108 SER A CA 1
ATOM 883 C C . SER A 1 108 ? 12.914 33.581 -8.335 1.00 56.03 108 SER A C 1
ATOM 885 O O . SER A 1 108 ? 11.758 33.179 -8.393 1.00 56.03 108 SER A O 1
ATOM 887 N N . CYS A 1 109 ? 13.835 33.202 -9.228 1.00 59.66 109 CYS A N 1
ATOM 888 C CA . CYS A 1 109 ? 13.563 32.336 -10.383 1.00 59.66 109 CYS A CA 1
ATOM 889 C C . CYS A 1 109 ? 14.729 31.381 -10.715 1.00 59.66 109 CYS A C 1
ATOM 891 O O . CYS A 1 109 ? 14.996 31.128 -11.889 1.00 59.66 109 CYS A O 1
ATOM 893 N N . LEU A 1 110 ? 15.464 30.871 -9.723 1.00 70.06 110 LEU A N 1
ATOM 894 C CA . LEU A 1 110 ? 16.389 29.760 -9.970 1.00 70.06 110 LEU A CA 1
ATOM 895 C C . LEU A 1 110 ? 15.678 28.424 -9.765 1.00 70.06 110 LEU A C 1
ATOM 897 O O . LEU A 1 110 ? 15.189 28.125 -8.677 1.00 70.06 110 LEU A O 1
ATOM 901 N N . LEU A 1 111 ? 15.632 27.629 -10.833 1.00 79.12 111 LEU A N 1
ATOM 902 C CA . LEU A 1 111 ? 15.186 26.244 -10.783 1.00 79.12 111 LEU A CA 1
ATOM 903 C C . LEU A 1 111 ? 16.398 25.343 -10.559 1.00 79.12 111 LEU A C 1
ATOM 905 O O . LEU A 1 111 ? 17.379 25.409 -11.303 1.00 79.12 111 LEU A O 1
ATOM 909 N N . THR A 1 112 ? 16.315 24.501 -9.537 1.00 77.75 112 THR A N 1
ATOM 910 C CA . THR A 1 112 ? 17.369 23.562 -9.159 1.00 77.75 112 THR A CA 1
ATOM 911 C C . THR A 1 112 ? 16.984 22.160 -9.615 1.00 77.75 112 THR A C 1
ATOM 913 O O . THR A 1 112 ? 15.830 21.749 -9.498 1.00 77.75 112 THR A O 1
ATOM 916 N N . PHE A 1 113 ? 17.972 21.410 -10.098 1.00 83.12 113 PHE A N 1
ATOM 917 C CA . PHE A 1 113 ? 17.875 19.976 -10.356 1.00 83.12 113 PHE A CA 1
ATOM 918 C C . PHE A 1 113 ? 18.917 19.288 -9.475 1.00 83.12 113 PHE A C 1
ATOM 920 O O . PHE A 1 113 ? 20.064 19.741 -9.418 1.00 83.12 113 PHE A O 1
ATOM 927 N N . LYS A 1 114 ? 18.544 18.215 -8.777 1.00 79.44 114 LYS A N 1
ATOM 928 C CA . LYS A 1 114 ? 19.483 17.425 -7.970 1.00 79.44 114 LYS A CA 1
ATOM 929 C C . LYS A 1 114 ? 19.667 16.053 -8.605 1.00 79.44 114 LYS A C 1
ATOM 931 O O . LYS A 1 114 ? 18.724 15.481 -9.154 1.00 79.44 114 LYS A O 1
ATOM 936 N N . ASN A 1 115 ? 20.888 15.532 -8.541 1.00 78.00 115 ASN A N 1
ATOM 937 C CA . ASN A 1 115 ? 21.132 14.131 -8.842 1.00 78.00 115 ASN A CA 1
ATOM 938 C C . ASN A 1 115 ? 20.614 13.307 -7.66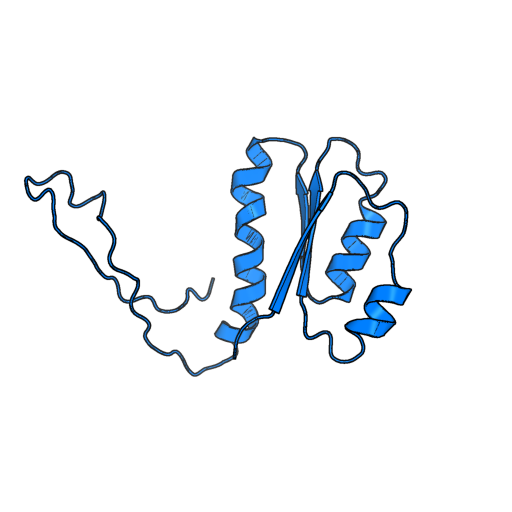2 1.00 78.00 115 ASN A C 1
ATOM 940 O O . ASN A 1 115 ? 21.084 13.445 -6.536 1.00 78.00 115 ASN A O 1
ATOM 944 N N . THR A 1 116 ? 19.623 12.460 -7.911 1.00 66.00 116 THR A N 1
ATOM 945 C CA . THR A 1 116 ? 19.174 11.494 -6.916 1.00 66.00 116 THR A CA 1
ATOM 946 C C . THR A 1 116 ? 19.712 10.134 -7.326 1.00 66.00 116 THR A C 1
ATOM 948 O O . THR A 1 116 ? 19.422 9.613 -8.403 1.00 66.00 116 THR A O 1
ATOM 951 N N . THR A 1 117 ? 20.509 9.526 -6.457 1.00 58.19 117 THR A N 1
ATOM 952 C CA . THR A 1 117 ? 20.459 8.071 -6.362 1.00 58.19 117 THR A CA 1
ATOM 953 C C . THR A 1 117 ? 19.088 7.746 -5.784 1.00 58.19 117 THR A C 1
ATOM 955 O O . THR A 1 117 ? 18.622 8.450 -4.884 1.00 58.19 117 THR A O 1
ATOM 958 N N . VAL A 1 118 ? 18.378 6.758 -6.335 1.00 56.72 118 VAL A N 1
ATOM 959 C CA . VAL A 1 118 ? 17.155 6.266 -5.682 1.00 56.72 118 VAL A CA 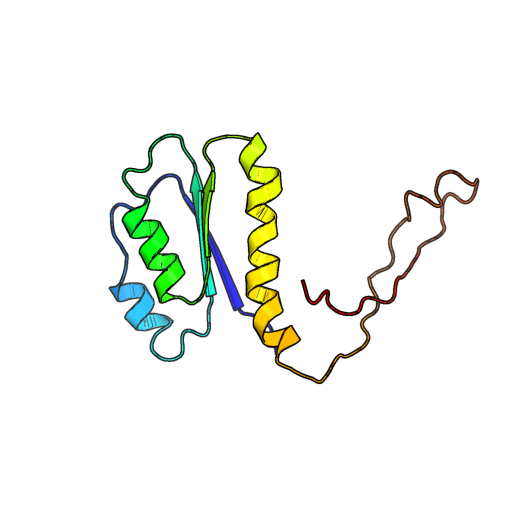1
ATOM 960 C C . VAL A 1 118 ? 17.551 5.950 -4.239 1.00 56.72 118 VAL A C 1
ATOM 962 O O . VAL A 1 118 ? 18.527 5.217 -4.057 1.00 56.72 118 VAL A O 1
ATOM 965 N N . PRO A 1 119 ? 16.897 6.537 -3.223 1.00 48.06 119 PRO A N 1
ATOM 966 C CA . PRO A 1 119 ? 17.330 6.315 -1.863 1.00 48.06 119 PRO A CA 1
ATOM 967 C C . PRO A 1 119 ? 17.149 4.830 -1.543 1.00 48.06 119 PRO A C 1
ATOM 969 O O . PRO A 1 119 ? 16.034 4.307 -1.511 1.00 48.06 119 PRO A O 1
ATOM 972 N N . ALA A 1 120 ? 18.272 4.143 -1.349 1.00 44.84 120 ALA A N 1
ATOM 973 C CA . ALA A 1 120 ? 18.315 2.887 -0.629 1.00 44.84 120 ALA A CA 1
ATOM 974 C C . ALA A 1 120 ? 18.098 3.245 0.845 1.00 44.84 120 ALA A C 1
ATOM 976 O O . ALA A 1 120 ? 19.053 3.527 1.564 1.00 44.84 120 ALA A O 1
ATOM 977 N N . PHE A 1 121 ? 16.830 3.378 1.233 1.00 44.44 121 PHE A N 1
ATOM 978 C CA . PHE A 1 121 ? 16.440 3.481 2.633 1.00 44.44 121 PHE A CA 1
ATOM 979 C C . PHE A 1 121 ? 16.570 2.129 3.331 1.00 44.44 121 PHE A C 1
ATOM 981 O O . PHE A 1 121 ? 16.177 1.118 2.699 1.00 44.44 121 PHE A O 1
#

Sequence (121 aa):
MCNQAIMLITDGAMEDFESVFEEFNWPERRVRVFTYLIGREMTFAQNTKWIACNNKGFYTHISTLADVQENVMEYLHVLSRPMVINHNHDIIWTEAYMDTVVSGQSQSCLLTFKNTTVPAF

InterPro domains:
  IPR036465 von Willebrand factor A-like domain superfamily [G3DSA:3.40.50.410] (2-77)
  IPR051173 Voltage-dependent calcium channel subunit alpha-2/delta [PTHR10166] (2-105)

Radius of gyration: 18.97 Å; chains: 1; bounding box: 39×55×32 Å